Protein AF-A0A0Q4IMJ3-F1 (afdb_monomer_lite)

Structure (mmCIF, N/CA/C/O backbone):
data_AF-A0A0Q4IMJ3-F1
#
_entry.id   AF-A0A0Q4IMJ3-F1
#
loop_
_atom_site.group_PDB
_atom_site.id
_atom_site.type_symbol
_atom_site.label_atom_id
_atom_site.label_alt_id
_atom_site.label_comp_id
_atom_site.label_asym_id
_atom_site.label_entity_id
_atom_site.label_seq_id
_atom_site.pdbx_PDB_ins_code
_atom_site.Cartn_x
_atom_site.Cartn_y
_atom_site.Cartn_z
_atom_site.occupancy
_atom_site.B_iso_or_equiv
_atom_site.auth_seq_id
_atom_site.auth_comp_id
_atom_site.auth_asym_id
_atom_site.auth_atom_id
_atom_site.pdbx_PDB_model_num
ATOM 1 N N . MET A 1 1 ? 8.889 30.774 -12.358 1.00 35.78 1 MET A N 1
ATOM 2 C CA . MET A 1 1 ? 7.560 30.181 -12.099 1.00 35.78 1 MET A CA 1
ATOM 3 C C . MET A 1 1 ? 7.497 28.875 -12.867 1.00 35.78 1 MET A C 1
ATOM 5 O O . MET A 1 1 ? 7.663 28.915 -14.077 1.00 35.78 1 MET A O 1
ATOM 9 N N . ALA A 1 2 ? 7.415 27.732 -12.183 1.00 38.44 2 ALA A N 1
ATOM 10 C CA . ALA A 1 2 ? 7.380 26.433 -12.850 1.00 38.44 2 ALA A CA 1
ATOM 11 C C . ALA A 1 2 ? 5.972 26.192 -13.412 1.00 38.44 2 ALA A C 1
ATOM 13 O O . ALA A 1 2 ? 5.013 26.038 -12.660 1.00 38.44 2 ALA A O 1
ATOM 14 N N . THR A 1 3 ? 5.857 26.202 -14.737 1.00 47.12 3 THR A N 1
ATOM 15 C CA . THR A 1 3 ? 4.618 25.941 -15.475 1.00 47.12 3 THR A CA 1
ATOM 16 C C . THR A 1 3 ? 4.535 24.448 -15.780 1.00 47.12 3 THR A C 1
ATOM 18 O O . THR A 1 3 ? 4.746 24.021 -16.912 1.00 47.12 3 THR A O 1
ATOM 21 N N . HIS A 1 4 ? 4.269 23.633 -14.761 1.00 51.84 4 HIS A N 1
ATOM 22 C CA . HIS A 1 4 ? 3.878 22.241 -14.968 1.00 51.84 4 HIS A CA 1
ATOM 23 C C . HIS A 1 4 ? 2.401 22.113 -14.598 1.00 51.84 4 HIS A C 1
ATOM 25 O O . HIS A 1 4 ? 2.056 22.360 -13.441 1.00 51.84 4 HIS A O 1
ATOM 31 N N . PRO A 1 5 ? 1.506 21.778 -15.545 1.00 42.59 5 PRO A N 1
ATOM 32 C CA . PRO A 1 5 ? 0.136 21.469 -15.182 1.00 42.59 5 PRO A CA 1
ATOM 33 C C . PRO A 1 5 ? 0.173 20.241 -14.273 1.00 42.59 5 PRO A C 1
ATOM 35 O O . PRO A 1 5 ? 0.624 19.170 -14.677 1.00 42.59 5 PRO A O 1
ATOM 38 N N . ILE A 1 6 ? -0.276 20.412 -13.030 1.00 50.56 6 ILE A N 1
ATOM 39 C CA . ILE A 1 6 ? -0.593 19.302 -12.138 1.00 50.56 6 ILE A CA 1
ATOM 40 C C . ILE A 1 6 ? -1.706 18.541 -12.853 1.00 50.56 6 ILE A C 1
ATOM 42 O O . ILE A 1 6 ? -2.846 19.003 -12.912 1.00 50.56 6 ILE A O 1
ATOM 46 N N . ASN A 1 7 ? -1.345 17.431 -13.497 1.00 46.69 7 ASN A N 1
ATOM 47 C CA . ASN A 1 7 ? -2.302 16.543 -14.135 1.00 46.69 7 ASN A CA 1
ATOM 48 C C . ASN A 1 7 ? -3.345 16.199 -13.066 1.00 46.69 7 ASN A C 1
ATOM 50 O O . ASN A 1 7 ? -2.962 15.711 -11.999 1.00 46.69 7 ASN A O 1
ATOM 54 N N . PRO A 1 8 ? -4.635 16.505 -13.272 1.00 47.34 8 PRO A N 1
ATOM 55 C CA . PRO A 1 8 ? -5.613 16.258 -12.237 1.00 47.34 8 PRO A CA 1
ATOM 56 C C . PRO A 1 8 ? -5.645 14.747 -12.015 1.00 47.34 8 PRO A C 1
ATOM 58 O O . PRO A 1 8 ? -5.778 13.984 -12.973 1.00 47.34 8 PRO A O 1
ATOM 61 N N . ILE A 1 9 ? -5.485 14.333 -10.758 1.00 55.72 9 ILE A N 1
ATOM 62 C CA . ILE A 1 9 ? -5.621 12.954 -10.280 1.00 55.72 9 ILE A CA 1
ATOM 63 C C . ILE A 1 9 ? -7.083 12.540 -10.526 1.00 55.72 9 ILE A C 1
ATOM 65 O O . ILE A 1 9 ? -7.930 12.564 -9.640 1.00 55.72 9 ILE A O 1
ATOM 69 N N . LYS A 1 10 ? -7.450 12.287 -11.783 1.00 57.31 10 LYS A N 1
ATOM 70 C CA . LYS A 1 10 ? -8.826 12.016 -12.203 1.00 57.31 10 LYS A CA 1
ATOM 71 C C . LYS A 1 10 ? -9.055 10.517 -12.148 1.00 57.31 10 LYS A C 1
ATOM 73 O O . LYS A 1 10 ? -8.984 9.853 -13.173 1.00 57.31 10 LYS A O 1
ATOM 78 N N . GLN A 1 11 ? -9.290 10.049 -10.922 1.00 70.94 11 GLN A N 1
ATOM 79 C CA . GLN A 1 11 ? -9.947 8.808 -10.475 1.00 70.94 11 GLN A CA 1
ATOM 80 C C . GLN A 1 11 ? -9.192 8.260 -9.263 1.00 70.94 11 GLN A C 1
ATOM 82 O O . GLN A 1 11 ? -8.481 7.263 -9.343 1.00 70.94 11 GLN A O 1
ATOM 87 N N . ALA A 1 12 ? -9.327 8.977 -8.151 1.00 83.50 12 ALA A N 1
ATOM 88 C CA . ALA A 1 12 ? -9.143 8.418 -6.823 1.00 83.50 12 ALA A CA 1
ATOM 89 C C . ALA A 1 12 ? -10.525 7.998 -6.310 1.00 83.50 12 ALA A C 1
ATOM 91 O O . ALA A 1 12 ? -11.516 8.696 -6.552 1.00 83.50 12 ALA A O 1
ATOM 92 N N . SER A 1 13 ? -10.625 6.855 -5.651 1.00 89.56 13 SER A N 1
ATOM 93 C CA . SER A 1 13 ? -11.861 6.410 -5.012 1.00 89.56 13 SER A CA 1
ATOM 94 C C . SER A 1 13 ? -11.533 5.801 -3.667 1.00 89.56 13 SER A C 1
ATOM 96 O O . SER A 1 13 ? -10.776 4.834 -3.580 1.00 89.56 13 SER A O 1
ATOM 98 N N . ASP A 1 14 ? -12.104 6.385 -2.622 1.00 92.19 14 ASP A N 1
ATOM 99 C CA . ASP A 1 14 ? -12.010 5.824 -1.286 1.00 92.19 14 ASP A CA 1
ATOM 100 C C . ASP A 1 14 ? -12.843 4.550 -1.219 1.00 92.19 14 ASP A C 1
ATOM 102 O O . ASP A 1 14 ? -13.992 4.509 -1.668 1.00 92.19 14 ASP A O 1
ATOM 106 N N . VAL A 1 15 ? -12.253 3.502 -0.656 1.00 92.56 15 VAL A N 1
ATOM 107 C CA . VAL A 1 15 ? -12.945 2.240 -0.421 1.00 92.56 15 VAL A CA 1
ATOM 108 C C . VAL A 1 15 ? -13.661 2.351 0.926 1.00 92.56 15 VAL A C 1
ATOM 110 O O . VAL A 1 15 ? -12.995 2.605 1.937 1.00 92.56 15 VAL A O 1
ATOM 113 N N . PRO A 1 16 ? -14.990 2.160 0.988 1.00 95.00 16 PRO A N 1
ATOM 114 C CA . PRO A 1 16 ? -15.724 2.126 2.250 1.00 95.00 16 PRO A CA 1
ATOM 115 C C . PRO A 1 16 ? -15.172 1.067 3.216 1.00 95.00 16 PRO A C 1
ATOM 117 O O . PRO A 1 16 ? -14.728 -0.000 2.793 1.00 95.00 16 PRO A O 1
ATOM 120 N N . LYS A 1 17 ? -15.189 1.355 4.525 1.00 92.44 17 LYS A N 1
ATOM 121 C CA . LYS A 1 17 ? -14.534 0.515 5.551 1.00 92.44 17 LYS A CA 1
ATOM 122 C C . LYS A 1 17 ? -15.073 -0.912 5.621 1.00 92.44 17 LYS A C 1
ATOM 124 O O . LYS A 1 17 ? -14.328 -1.843 5.904 1.00 92.44 17 LYS A O 1
ATOM 129 N N . ASP A 1 18 ? -16.364 -1.069 5.372 1.00 95.19 18 ASP A N 1
ATOM 130 C CA . ASP A 1 18 ? -17.083 -2.342 5.315 1.00 95.19 18 ASP A CA 1
ATOM 131 C C . ASP A 1 18 ? -16.714 -3.191 4.089 1.00 95.19 18 ASP A C 1
ATOM 133 O O . ASP A 1 18 ? -16.994 -4.386 4.064 1.00 95.19 18 ASP A O 1
ATOM 137 N N . GLN A 1 19 ? -16.047 -2.595 3.099 1.00 95.56 19 GLN A N 1
ATOM 138 C CA . GLN A 1 19 ? -15.607 -3.260 1.871 1.00 95.56 19 GLN A CA 1
ATOM 139 C C . GLN A 1 19 ? -14.108 -3.584 1.878 1.00 95.56 19 GLN A C 1
ATOM 141 O O . GLN A 1 19 ? -13.580 -4.110 0.897 1.00 95.56 19 GLN A O 1
ATOM 146 N N . TRP A 1 20 ? -13.394 -3.276 2.963 1.00 93.00 20 TRP A N 1
ATOM 147 C CA . TRP A 1 20 ? -11.972 -3.584 3.059 1.00 93.00 20 TRP A CA 1
ATOM 148 C C . TRP A 1 20 ? -11.743 -5.095 3.160 1.00 93.00 20 TRP A C 1
ATOM 150 O O . TRP A 1 20 ? -12.354 -5.755 4.004 1.00 93.00 20 TRP A O 1
ATOM 160 N N . PRO A 1 21 ? -10.808 -5.658 2.370 1.00 91.62 21 PRO A N 1
ATOM 161 C CA . PRO A 1 21 ? -10.361 -7.029 2.565 1.00 91.62 21 PRO A CA 1
ATOM 162 C C . PRO A 1 21 ? -9.897 -7.254 4.014 1.00 91.62 21 PRO A C 1
ATOM 164 O O . PRO A 1 21 ? -9.236 -6.369 4.568 1.00 91.62 21 PRO A O 1
ATOM 167 N N . PRO A 1 22 ? -10.146 -8.432 4.624 1.00 92.69 22 PRO A N 1
ATOM 168 C CA . PRO A 1 22 ? -9.800 -8.690 6.026 1.00 92.69 22 PRO A CA 1
ATOM 169 C C . PRO A 1 22 ? -8.339 -8.392 6.381 1.00 92.69 22 PRO A C 1
ATOM 171 O O . PRO A 1 22 ? -8.060 -7.868 7.456 1.00 92.69 22 PRO A O 1
ATOM 174 N N . ALA A 1 23 ? -7.411 -8.666 5.460 1.00 88.94 23 ALA A N 1
ATOM 175 C CA . ALA A 1 23 ? -5.992 -8.370 5.640 1.00 88.94 23 ALA A CA 1
ATOM 176 C C . ALA A 1 23 ? -5.716 -6.863 5.789 1.00 88.94 23 ALA A C 1
ATOM 178 O O . ALA A 1 23 ? -4.941 -6.467 6.653 1.00 88.94 23 ALA A O 1
ATOM 179 N N . ILE A 1 24 ? -6.387 -6.021 4.995 1.00 88.44 24 ILE A N 1
ATOM 180 C CA . ILE A 1 24 ? -6.258 -4.560 5.073 1.00 88.44 24 ILE A CA 1
ATOM 181 C C . ILE A 1 24 ? -6.994 -4.036 6.308 1.00 88.44 24 ILE A C 1
ATOM 183 O O . ILE A 1 24 ? -6.443 -3.233 7.056 1.00 88.44 24 ILE A O 1
ATOM 187 N N . ALA A 1 25 ? -8.205 -4.532 6.576 1.00 91.25 25 ALA A N 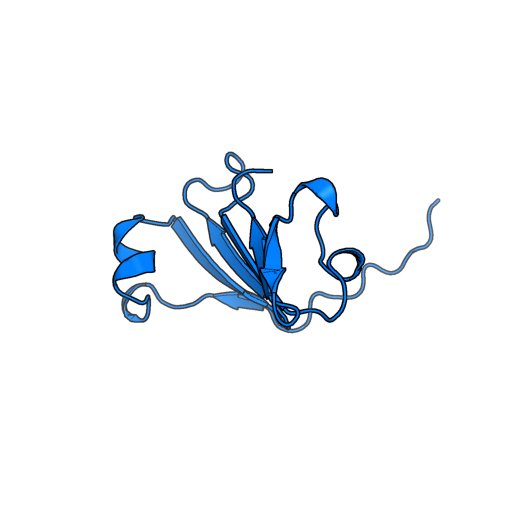1
ATOM 188 C CA . ALA A 1 25 ? -8.979 -4.149 7.755 1.00 91.25 25 ALA A CA 1
ATOM 189 C C . ALA A 1 25 ? -8.237 -4.458 9.071 1.00 91.25 25 ALA A C 1
ATOM 191 O O . ALA A 1 25 ? -8.294 -3.665 10.013 1.00 91.25 25 ALA A O 1
ATOM 192 N N . GLY A 1 26 ? -7.485 -5.565 9.121 1.00 89.69 26 GLY A N 1
ATOM 193 C CA . GLY A 1 26 ? -6.658 -5.954 10.267 1.00 89.69 26 GLY A CA 1
ATOM 194 C C . GLY A 1 26 ? -5.557 -4.948 10.621 1.00 89.69 26 GLY A C 1
ATOM 195 O O . GLY A 1 26 ? -5.203 -4.831 11.794 1.00 89.69 26 GLY A O 1
ATOM 196 N N . LEU A 1 27 ? -5.079 -4.161 9.647 1.00 85.12 27 LEU A N 1
ATOM 197 C CA . LEU A 1 27 ? -4.110 -3.078 9.869 1.00 85.12 27 LEU A CA 1
ATOM 198 C C . LEU A 1 27 ? -4.733 -1.849 10.549 1.00 85.12 27 LEU A C 1
ATOM 200 O O . LEU A 1 27 ? -4.008 -0.946 10.959 1.00 85.12 27 LEU A O 1
ATOM 204 N N . LYS A 1 28 ? -6.068 -1.806 10.668 1.00 90.12 28 LYS A N 1
ATOM 205 C CA . LYS A 1 28 ? -6.845 -0.664 11.173 1.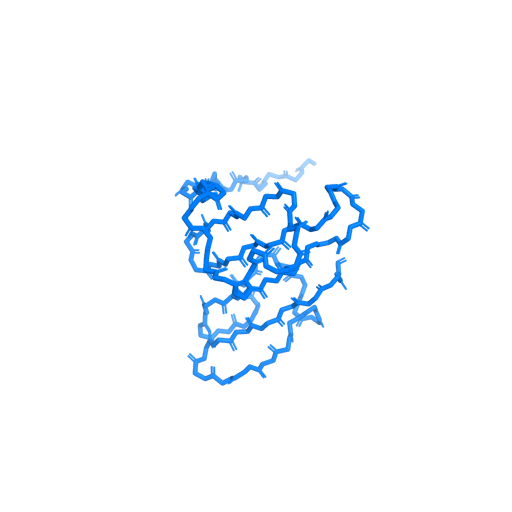00 90.12 28 LYS A CA 1
ATOM 206 C C . LYS A 1 28 ? -6.479 0.665 10.482 1.00 90.12 28 LYS A C 1
ATOM 208 O O . LYS A 1 28 ? -6.187 1.640 11.178 1.00 90.12 28 LYS A O 1
ATOM 213 N N . PRO A 1 29 ? -6.491 0.736 9.135 1.00 90.38 29 PRO A N 1
ATOM 214 C CA . PRO A 1 29 ? -6.151 1.966 8.448 1.00 90.38 29 PRO A CA 1
ATOM 215 C C . PRO A 1 29 ? -7.187 3.062 8.713 1.00 90.38 29 PRO A C 1
ATOM 217 O O . PRO A 1 29 ? -8.357 2.813 9.020 1.00 90.38 29 PRO A O 1
ATOM 220 N N . TYR A 1 30 ? -6.741 4.305 8.589 1.00 92.12 30 TYR A N 1
ATOM 221 C CA . TYR A 1 30 ? -7.588 5.482 8.635 1.00 92.12 30 TYR A CA 1
ATOM 222 C C . TYR A 1 30 ? -8.443 5.586 7.359 1.00 92.12 30 TYR A C 1
ATOM 224 O O . TYR A 1 30 ? -9.669 5.691 7.470 1.00 92.12 30 TYR A O 1
ATOM 232 N N . TYR A 1 31 ? -7.822 5.447 6.179 1.00 91.81 31 TYR A N 1
ATOM 233 C CA . TYR A 1 31 ? -8.496 5.288 4.883 1.00 91.81 31 TYR A CA 1
ATOM 234 C C . TYR A 1 31 ? -7.722 4.362 3.936 1.00 91.81 31 TYR A C 1
ATOM 236 O O . TYR A 1 31 ? -6.521 4.128 4.100 1.00 91.81 31 TYR A O 1
ATOM 244 N N . VAL A 1 32 ? -8.436 3.858 2.930 1.00 92.94 32 VAL A N 1
ATOM 245 C CA . VAL A 1 32 ? -7.885 3.122 1.790 1.00 92.94 32 VAL A CA 1
ATOM 246 C C . VAL A 1 32 ? -8.410 3.788 0.530 1.00 92.94 32 VAL A C 1
ATOM 248 O O . VAL A 1 32 ? -9.624 3.923 0.377 1.00 92.94 32 VAL A O 1
ATOM 251 N N . THR A 1 33 ? -7.513 4.172 -0.367 1.00 91.94 33 THR A N 1
ATOM 252 C CA . THR A 1 33 ? -7.852 4.875 -1.604 1.00 91.94 33 THR A CA 1
ATOM 253 C C . THR A 1 33 ? -7.273 4.114 -2.784 1.00 91.94 33 THR A C 1
ATOM 255 O O . THR A 1 33 ? -6.091 3.770 -2.804 1.00 91.94 33 THR A O 1
ATOM 258 N N . VAL A 1 34 ? -8.107 3.841 -3.781 1.00 90.31 34 VAL A N 1
ATOM 259 C CA . VAL A 1 34 ? -7.679 3.261 -5.054 1.00 90.31 34 VAL A CA 1
ATOM 260 C C . VAL A 1 34 ? -7.497 4.391 -6.052 1.00 90.31 34 VAL A C 1
ATOM 262 O O . VAL A 1 34 ? -8.409 5.185 -6.280 1.00 90.31 34 VAL A O 1
ATOM 265 N N . TYR A 1 35 ? -6.325 4.439 -6.666 1.00 86.62 35 TYR A N 1
ATOM 266 C CA . TYR A 1 35 ? -6.041 5.284 -7.813 1.00 86.62 35 TYR A CA 1
ATOM 267 C C . TYR A 1 35 ? -5.922 4.414 -9.060 1.00 86.62 35 TYR A C 1
ATOM 269 O O . TYR A 1 35 ? -5.760 3.191 -9.000 1.00 86.62 35 TYR A O 1
ATOM 277 N N . ARG A 1 36 ? -5.932 5.047 -10.232 1.00 83.44 36 ARG A N 1
ATOM 278 C CA . ARG A 1 36 ? -5.563 4.356 -11.466 1.00 83.44 36 ARG A CA 1
ATOM 279 C C . ARG A 1 36 ? -4.111 3.870 -11.372 1.00 83.44 36 ARG A C 1
ATOM 281 O O . ARG A 1 36 ? -3.185 4.660 -11.514 1.00 83.44 36 ARG A O 1
ATOM 288 N N . GLY A 1 37 ? -3.940 2.565 -11.174 1.00 85.38 37 GLY A N 1
ATOM 289 C CA . GLY A 1 37 ? -2.626 1.928 -11.088 1.00 85.38 37 GLY A CA 1
ATOM 290 C C . GLY A 1 37 ? -1.989 1.961 -9.700 1.00 85.38 37 GLY A C 1
ATOM 291 O O . GLY A 1 37 ? -0.804 1.667 -9.596 1.00 85.38 37 GLY A O 1
ATOM 292 N N . SER A 1 38 ? -2.722 2.274 -8.628 1.00 88.06 38 SER A N 1
ATOM 293 C CA . SER A 1 38 ? -2.211 2.061 -7.268 1.00 88.06 38 SER A CA 1
ATOM 294 C C . SER A 1 38 ? -3.313 1.913 -6.223 1.00 88.06 38 SER A C 1
ATOM 296 O O . SER A 1 38 ? -4.457 2.320 -6.420 1.00 88.06 38 SER A O 1
ATOM 298 N N . VAL A 1 39 ? -2.954 1.325 -5.087 1.00 91.44 39 VAL A N 1
ATOM 299 C CA . VAL A 1 39 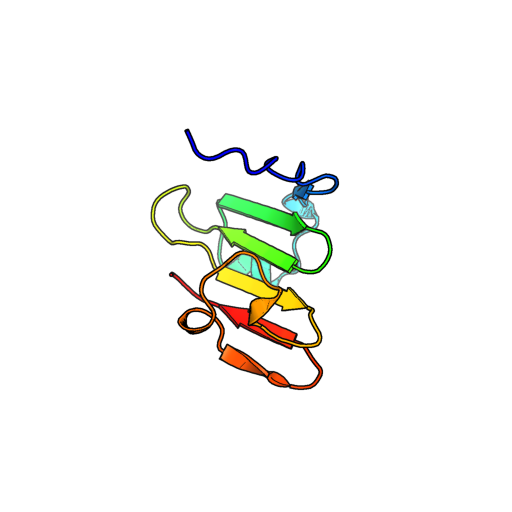? -3.769 1.269 -3.874 1.00 91.44 39 VAL A CA 1
ATOM 300 C C . VAL A 1 39 ? -2.953 1.879 -2.751 1.00 91.44 39 VAL A C 1
ATOM 302 O O . VAL A 1 39 ? -1.839 1.431 -2.498 1.00 91.44 39 VAL A O 1
ATOM 305 N N . GLN A 1 40 ? -3.515 2.868 -2.069 1.00 90.25 40 GLN A N 1
ATOM 306 C CA . GLN A 1 40 ? -2.914 3.509 -0.908 1.00 90.25 40 GLN A CA 1
ATOM 307 C C . GLN A 1 40 ? -3.695 3.126 0.349 1.00 90.25 40 GLN A C 1
ATOM 309 O O . GLN A 1 40 ? -4.922 3.197 0.381 1.00 90.25 40 GLN A O 1
ATOM 314 N N . ILE A 1 41 ? -2.977 2.719 1.386 1.00 91.44 41 ILE A N 1
ATOM 315 C CA . ILE A 1 41 ? -3.478 2.259 2.679 1.00 91.44 41 ILE A CA 1
ATOM 316 C C . ILE A 1 41 ? -2.813 3.134 3.739 1.00 91.44 41 ILE A C 1
ATOM 318 O O . ILE A 1 41 ? -1.634 2.972 4.041 1.00 91.44 41 ILE A O 1
ATOM 322 N N . VAL A 1 42 ? -3.551 4.073 4.319 1.00 89.31 42 VAL A N 1
ATOM 323 C CA . VAL A 1 42 ? -2.977 5.035 5.270 1.00 89.31 42 VAL A CA 1
ATOM 324 C C . VAL A 1 42 ? -3.387 4.662 6.679 1.00 89.31 42 VAL A C 1
ATOM 326 O O . VAL A 1 42 ? -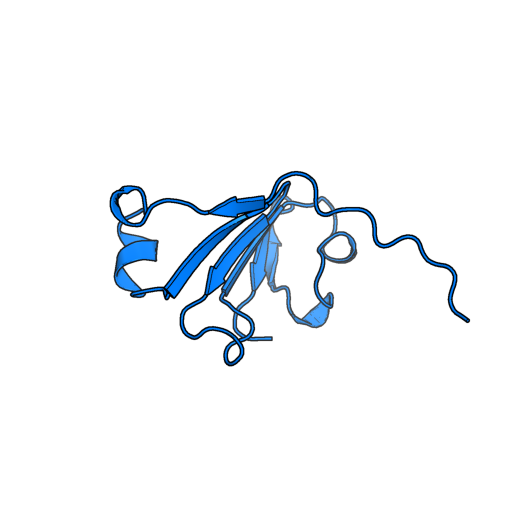4.579 4.623 6.977 1.00 89.31 42 VAL A O 1
ATOM 329 N N . THR A 1 43 ? -2.421 4.403 7.563 1.00 84.62 43 THR A N 1
ATOM 330 C CA . THR A 1 43 ? -2.696 4.051 8.967 1.00 84.62 43 THR A CA 1
ATOM 331 C C . THR A 1 43 ? -2.761 5.278 9.862 1.00 84.62 43 THR A C 1
ATOM 333 O O . THR A 1 43 ? -3.618 5.350 10.746 1.00 84.62 43 THR A O 1
ATOM 336 N N . LYS A 1 44 ? -1.929 6.289 9.586 1.00 83.31 44 LYS A N 1
ATOM 337 C CA . LYS A 1 44 ? -1.935 7.571 10.288 1.00 83.31 44 LYS A CA 1
ATOM 338 C C . LYS A 1 44 ? -1.873 8.725 9.283 1.00 83.31 44 LYS A C 1
ATOM 340 O O . LYS A 1 44 ? -0.818 8.963 8.695 1.00 83.31 44 LYS A O 1
ATOM 345 N N . PRO A 1 45 ? -2.966 9.487 9.111 1.00 78.00 45 PRO A N 1
ATOM 346 C CA . PRO A 1 45 ? -3.005 10.550 8.116 1.00 78.00 45 PRO A CA 1
ATOM 347 C C . PRO A 1 45 ? -1.881 11.559 8.372 1.00 78.00 45 PRO A C 1
ATOM 349 O O . PRO A 1 45 ? -1.660 11.947 9.516 1.00 78.00 45 PRO A O 1
ATOM 352 N N . PHE A 1 46 ? -1.188 11.974 7.308 1.00 73.31 46 PHE A N 1
ATOM 353 C CA . PHE A 1 46 ? -0.101 12.969 7.310 1.00 73.31 46 PHE A CA 1
ATOM 354 C C . PHE A 1 46 ? 1.211 12.575 8.010 1.00 73.31 46 PHE A C 1
ATOM 356 O O . PHE A 1 46 ? 2.110 13.409 8.075 1.00 73.31 46 PHE A O 1
ATOM 363 N N . PHE A 1 47 ? 1.350 11.352 8.535 1.00 70.25 47 PHE A N 1
ATOM 364 C CA . PHE A 1 47 ? 2.516 10.988 9.357 1.00 70.25 47 PHE A CA 1
ATOM 365 C C . PHE A 1 47 ? 3.282 9.748 8.901 1.00 70.25 47 PHE A C 1
ATOM 367 O O . PHE A 1 47 ? 4.436 9.609 9.295 1.00 70.25 47 PHE A O 1
ATOM 374 N N . ASP A 1 48 ? 2.671 8.838 8.144 1.00 66.88 48 ASP A N 1
ATOM 375 C CA . ASP A 1 48 ? 3.265 7.528 7.857 1.00 66.88 48 ASP A CA 1
ATOM 376 C C . ASP A 1 48 ? 3.630 7.303 6.387 1.00 66.88 48 ASP A C 1
ATOM 378 O O . ASP A 1 48 ? 4.043 6.202 6.071 1.00 66.88 48 ASP A O 1
ATOM 382 N N . GLY A 1 49 ? 3.434 8.269 5.481 1.00 73.56 49 GLY A N 1
ATOM 383 C CA . GLY A 1 49 ? 3.640 8.052 4.036 1.00 73.56 49 GLY A CA 1
ATOM 384 C C . GLY A 1 49 ? 2.670 7.043 3.395 1.00 73.56 49 GLY A C 1
ATOM 385 O O . GLY A 1 49 ? 2.600 6.904 2.173 1.00 73.56 49 GLY A O 1
ATOM 386 N N . GLY A 1 50 ? 1.850 6.384 4.215 1.00 84.19 50 GLY A N 1
ATOM 387 C CA . GLY A 1 50 ? 1.037 5.240 3.855 1.00 84.19 50 GLY A CA 1
ATOM 388 C C . GLY A 1 50 ? 1.837 3.980 3.530 1.00 84.19 50 GLY A C 1
ATOM 389 O O . GLY A 1 50 ? 3.054 3.955 3.374 1.00 84.19 50 GLY A O 1
ATOM 390 N N . TRP A 1 51 ? 1.081 2.908 3.394 1.00 88.81 51 TRP A N 1
ATOM 391 C CA . TRP A 1 51 ? 1.475 1.664 2.757 1.00 88.81 51 TRP A CA 1
ATOM 392 C C . TRP A 1 51 ? 0.738 1.569 1.431 1.00 88.81 51 TRP A C 1
ATOM 394 O O . TRP A 1 51 ? -0.315 2.190 1.267 1.00 88.81 51 TRP A O 1
ATOM 404 N N . GLY A 1 52 ? 1.212 0.764 0.494 1.00 90.81 52 GLY A N 1
ATOM 405 C CA . GLY A 1 52 ? 0.464 0.643 -0.744 1.00 90.81 52 GLY A CA 1
ATOM 406 C C . GLY A 1 52 ? 1.116 -0.182 -1.823 1.00 90.81 52 GLY A C 1
ATOM 407 O O . GLY A 1 52 ? 2.274 -0.584 -1.740 1.00 90.81 52 GLY A O 1
ATOM 408 N N . TYR A 1 53 ? 0.327 -0.409 -2.863 1.00 92.88 53 TYR A N 1
ATOM 409 C CA . TYR A 1 53 ? 0.727 -1.144 -4.048 1.00 92.88 53 TYR A CA 1
ATOM 410 C C . TYR A 1 53 ? 0.654 -0.243 -5.270 1.00 92.88 53 TYR A C 1
ATOM 412 O O . TYR A 1 53 ? -0.284 0.539 -5.408 1.00 92.88 53 TYR A O 1
ATOM 420 N N . GLY A 1 54 ? 1.621 -0.369 -6.168 1.00 92.62 54 GLY A N 1
ATOM 421 C CA . GLY A 1 54 ? 1.654 0.303 -7.460 1.00 92.62 54 GLY A CA 1
ATOM 422 C C . GLY A 1 54 ? 1.685 -0.719 -8.588 1.00 92.62 54 GLY A C 1
ATOM 423 O O . GLY A 1 54 ? 2.342 -1.748 -8.474 1.00 92.62 54 GLY A O 1
ATOM 424 N N . PHE A 1 55 ? 0.984 -0.427 -9.677 1.00 93.25 55 PHE A N 1
ATOM 425 C CA . PHE A 1 55 ? 0.882 -1.267 -10.863 1.00 93.25 55 PHE A CA 1
ATOM 426 C C . PHE A 1 55 ? 1.375 -0.464 -12.062 1.00 93.25 55 PHE A C 1
ATOM 428 O O . PHE A 1 55 ? 0.691 0.443 -12.546 1.00 93.25 55 PHE A O 1
ATOM 435 N N . ALA A 1 56 ? 2.575 -0.774 -12.534 1.00 91.25 56 ALA A N 1
ATOM 436 C CA . ALA A 1 56 ? 3.171 -0.122 -13.689 1.00 91.25 56 ALA A CA 1
ATOM 437 C C . ALA A 1 56 ? 4.231 -1.028 -14.330 1.00 91.25 56 ALA A C 1
ATOM 439 O O . ALA A 1 56 ? 4.842 -1.831 -13.642 1.00 91.25 56 ALA A O 1
ATOM 440 N N . PRO A 1 57 ? 4.551 -0.865 -15.623 1.00 91.06 57 PRO A N 1
ATOM 441 C CA . PRO A 1 57 ? 5.707 -1.546 -16.212 1.00 91.06 57 PRO A CA 1
ATOM 442 C C . PRO A 1 57 ? 7.050 -1.136 -15.581 1.00 91.06 57 PRO A C 1
ATOM 444 O O . PRO A 1 57 ? 8.034 -1.855 -15.701 1.00 91.06 57 PRO A O 1
ATOM 447 N N . ASP A 1 58 ? 7.103 0.039 -14.946 1.00 90.06 58 ASP A N 1
ATOM 448 C CA . ASP A 1 58 ? 8.297 0.609 -14.324 1.00 90.06 58 ASP A CA 1
ATOM 449 C C . ASP A 1 58 ? 7.889 1.465 -13.118 1.00 90.06 58 ASP A C 1
ATOM 451 O O . ASP A 1 58 ? 7.005 2.321 -13.237 1.00 90.06 58 ASP A O 1
ATOM 455 N N . LYS A 1 59 ? 8.552 1.273 -11.972 1.00 89.00 59 LYS A N 1
ATOM 456 C CA . LYS A 1 59 ? 8.287 2.015 -10.729 1.00 89.00 59 LYS A CA 1
ATOM 457 C C . LYS A 1 59 ? 8.466 3.528 -10.843 1.00 89.00 59 LYS A C 1
ATOM 459 O O . LYS A 1 59 ? 7.864 4.266 -10.073 1.00 89.00 59 LYS A O 1
ATOM 464 N N . ARG A 1 60 ? 9.240 4.014 -11.818 1.00 89.56 60 ARG A N 1
ATOM 465 C CA . ARG A 1 60 ? 9.401 5.453 -12.104 1.00 89.56 60 ARG A CA 1
ATOM 466 C C . ARG A 1 60 ? 8.121 6.111 -12.617 1.00 89.56 60 ARG A C 1
ATOM 468 O O . ARG A 1 60 ? 8.018 7.331 -12.596 1.00 89.56 60 ARG A O 1
ATOM 475 N N . ASN A 1 61 ? 7.159 5.312 -13.075 1.00 87.75 61 ASN A N 1
ATOM 476 C CA . ASN A 1 61 ? 5.845 5.793 -13.499 1.00 87.75 61 ASN A CA 1
ATOM 477 C C . ASN A 1 61 ? 4.852 5.902 -12.331 1.00 87.75 61 ASN A C 1
ATOM 479 O O . ASN A 1 61 ? 3.708 6.308 -12.539 1.00 87.75 61 ASN A O 1
ATOM 483 N N . LEU A 1 62 ? 5.260 5.514 -11.121 1.00 84.00 62 LEU A N 1
ATOM 484 C CA . LEU A 1 62 ? 4.455 5.640 -9.913 1.00 84.00 62 LEU A CA 1
ATOM 485 C C . LEU A 1 62 ? 4.698 7.015 -9.274 1.00 84.00 62 LEU A C 1
ATOM 487 O O . LEU A 1 62 ? 5.772 7.593 -9.396 1.00 84.00 62 LEU A O 1
ATOM 491 N N . GLY A 1 63 ? 3.693 7.556 -8.584 1.00 79.38 63 GLY A N 1
ATOM 492 C CA . GLY A 1 63 ? 3.706 8.933 -8.064 1.00 79.38 63 GLY A CA 1
ATOM 493 C C . GLY A 1 63 ? 4.645 9.210 -6.879 1.00 79.38 63 GLY A C 1
ATOM 494 O O . GLY A 1 63 ? 4.611 10.314 -6.343 1.00 79.38 63 GLY A O 1
ATOM 495 N N . MET A 1 64 ? 5.455 8.235 -6.456 1.00 82.38 64 MET A N 1
ATOM 496 C CA . MET A 1 64 ? 6.443 8.363 -5.375 1.00 82.38 64 MET A CA 1
ATOM 497 C C . MET A 1 64 ? 7.856 8.151 -5.917 1.00 82.38 64 MET A C 1
ATOM 499 O O . MET A 1 64 ? 8.038 7.634 -7.020 1.00 82.38 64 MET A O 1
ATOM 503 N N . LEU A 1 65 ? 8.862 8.515 -5.121 1.00 87.69 65 LEU A N 1
ATOM 504 C CA . LEU A 1 65 ? 10.256 8.293 -5.481 1.00 87.69 65 LEU A CA 1
ATOM 505 C C . LEU A 1 65 ? 10.535 6.795 -5.736 1.00 87.69 65 LEU A C 1
ATOM 507 O O . LEU A 1 65 ? 10.046 5.949 -4.979 1.00 87.69 65 LEU A O 1
ATOM 511 N N . PRO A 1 66 ? 11.323 6.433 -6.768 1.00 90.12 66 PRO A N 1
ATOM 512 C CA . PRO A 1 66 ? 11.610 5.036 -7.103 1.00 90.12 66 PRO A CA 1
ATOM 513 C C . PRO A 1 66 ? 12.221 4.219 -5.957 1.00 90.12 66 PRO A C 1
ATOM 515 O O . PRO A 1 66 ? 12.099 2.992 -5.953 1.00 90.12 66 PRO A O 1
ATOM 518 N N . GLU A 1 67 ? 12.891 4.861 -5.002 1.00 90.81 67 GLU A N 1
ATOM 519 C CA . GLU A 1 67 ? 13.526 4.203 -3.854 1.00 90.81 67 GLU A CA 1
ATOM 520 C C . GLU A 1 67 ? 12.510 3.746 -2.799 1.00 90.81 67 GLU A C 1
ATOM 522 O O . GLU A 1 67 ? 12.794 2.817 -2.048 1.00 90.81 67 GLU A O 1
ATOM 527 N N . CYS A 1 68 ? 11.311 4.339 -2.780 1.00 89.62 68 CYS A N 1
ATOM 528 C CA . CYS A 1 68 ? 10.224 3.931 -1.889 1.00 89.62 68 CYS A CA 1
ATOM 529 C C . CYS A 1 68 ? 9.590 2.592 -2.304 1.00 89.62 68 CYS A C 1
ATOM 531 O O . CYS A 1 68 ? 8.894 1.961 -1.512 1.00 89.62 68 CYS A O 1
ATOM 533 N N . TRP A 1 69 ? 9.807 2.160 -3.550 1.00 91.38 69 TRP A N 1
ATOM 534 C CA . TRP A 1 69 ? 9.164 0.985 -4.126 1.00 91.38 69 TRP A CA 1
ATOM 535 C C . TRP A 1 69 ? 10.069 -0.243 -4.088 1.00 91.38 69 TRP A C 1
ATOM 537 O O . TRP A 1 69 ? 11.150 -0.273 -4.689 1.00 91.38 69 TRP A O 1
ATOM 547 N N . SER A 1 70 ? 9.558 -1.287 -3.448 1.00 93.94 70 SER A N 1
ATOM 548 C CA . SER A 1 70 ? 10.054 -2.656 -3.537 1.00 93.94 70 SER A CA 1
ATOM 549 C C . SER A 1 70 ? 9.364 -3.376 -4.693 1.00 93.94 70 SER A C 1
ATOM 551 O O . SER A 1 70 ? 8.141 -3.328 -4.818 1.00 93.94 70 SER A O 1
ATOM 553 N N . ASP A 1 71 ? 10.149 -4.027 -5.546 1.00 94.50 71 ASP A N 1
ATOM 554 C CA . ASP A 1 71 ? 9.650 -4.802 -6.682 1.00 94.50 71 ASP A CA 1
ATOM 555 C C . ASP A 1 71 ? 9.113 -6.157 -6.205 1.00 94.50 71 ASP A C 1
ATOM 557 O O . ASP A 1 71 ? 9.804 -6.880 -5.483 1.00 94.50 71 ASP A O 1
ATOM 561 N N . LEU A 1 72 ? 7.875 -6.477 -6.585 1.00 92.94 72 LEU A N 1
ATOM 562 C CA . LEU A 1 72 ? 7.233 -7.765 -6.320 1.00 92.94 72 LEU A CA 1
ATOM 563 C C . LEU A 1 72 ? 7.110 -8.634 -7.586 1.00 92.94 72 LEU A C 1
ATOM 565 O O . LEU A 1 72 ? 6.602 -9.751 -7.501 1.00 92.94 72 LEU A O 1
ATOM 569 N N . GLY A 1 73 ? 7.596 -8.156 -8.736 1.00 91.88 73 GLY A N 1
ATOM 570 C CA . GLY A 1 73 ? 7.504 -8.807 -10.040 1.00 91.88 73 GLY A CA 1
ATOM 571 C C . GLY A 1 73 ? 6.263 -8.398 -10.837 1.00 91.88 73 GLY A C 1
ATOM 572 O O . GLY A 1 73 ? 5.324 -7.812 -10.313 1.00 91.88 73 GLY A O 1
ATOM 573 N N . GLU A 1 74 ? 6.264 -8.700 -12.140 1.00 92.19 74 GLU A N 1
ATOM 574 C CA . GLU A 1 74 ? 5.101 -8.527 -13.038 1.00 92.19 74 GLU A CA 1
ATOM 575 C C . GLU A 1 74 ? 4.514 -7.100 -13.079 1.00 92.19 74 GLU A C 1
ATOM 577 O O . GLU A 1 74 ? 3.331 -6.893 -13.349 1.00 92.19 74 GLU A O 1
ATOM 582 N N . GLY A 1 75 ? 5.350 -6.089 -12.829 1.00 92.38 75 GLY A N 1
ATOM 583 C CA . GLY A 1 75 ? 4.914 -4.693 -12.768 1.00 92.38 75 GLY A CA 1
ATOM 584 C C . GLY A 1 75 ? 4.111 -4.345 -11.511 1.00 92.38 75 GLY A C 1
ATOM 585 O O . GLY A 1 75 ? 3.443 -3.309 -11.479 1.00 92.38 75 GLY A O 1
ATOM 586 N N . LEU A 1 76 ? 4.164 -5.195 -10.485 1.00 94.62 76 LEU A N 1
ATOM 587 C CA . LEU A 1 76 ? 3.630 -4.943 -9.156 1.00 94.62 76 LEU A CA 1
ATOM 588 C C . LEU A 1 76 ? 4.745 -4.456 -8.231 1.00 94.62 76 LEU A C 1
ATOM 590 O O . LEU A 1 76 ? 5.789 -5.088 -8.079 1.00 94.62 76 LEU A O 1
ATOM 594 N N . PHE A 1 77 ? 4.481 -3.351 -7.550 1.00 94.62 77 PHE A N 1
ATOM 595 C CA . PHE A 1 77 ? 5.385 -2.761 -6.577 1.00 94.62 77 PHE A CA 1
ATOM 596 C C . PHE A 1 77 ? 4.669 -2.575 -5.252 1.00 94.62 77 PHE A C 1
ATOM 598 O O . PHE A 1 77 ? 3.474 -2.289 -5.214 1.00 94.62 77 PHE A O 1
ATOM 605 N N . TRP A 1 78 ? 5.413 -2.698 -4.165 1.00 93.06 78 TRP A N 1
ATOM 606 C CA . TRP A 1 78 ? 4.950 -2.421 -2.813 1.00 93.06 78 TRP A CA 1
ATOM 607 C C . TRP A 1 78 ? 5.774 -1.302 -2.200 1.00 93.06 78 TRP A C 1
ATOM 609 O O . TRP A 1 78 ? 6.988 -1.245 -2.397 1.00 93.06 78 TRP A O 1
ATOM 619 N N . HIS A 1 79 ? 5.130 -0.447 -1.420 1.00 90.44 79 HIS A N 1
ATOM 620 C CA . HIS A 1 79 ? 5.816 0.491 -0.550 1.00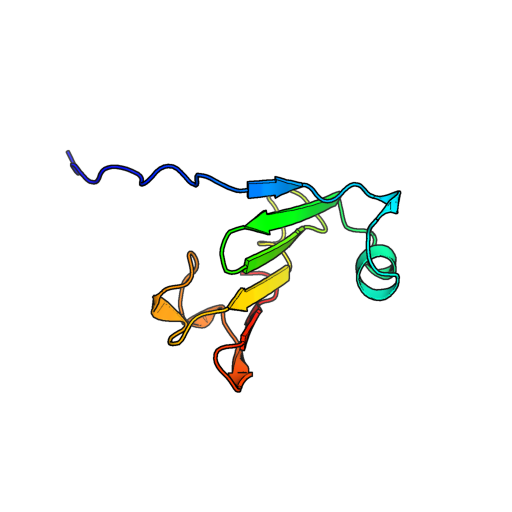 90.44 79 HIS A CA 1
ATOM 621 C C . HIS A 1 79 ? 5.258 0.407 0.868 1.00 90.44 79 HIS A C 1
ATOM 623 O O . HIS A 1 79 ? 4.073 0.143 1.091 1.00 90.44 79 HIS A O 1
ATOM 629 N N . GLY A 1 80 ? 6.141 0.650 1.828 1.00 87.12 80 GLY A N 1
ATOM 630 C CA . GLY A 1 80 ? 5.747 1.043 3.170 1.00 87.12 80 GLY A CA 1
ATOM 631 C C . GLY A 1 80 ? 5.920 2.544 3.373 1.00 87.12 80 GLY A C 1
ATOM 632 O O . GLY A 1 80 ? 6.016 3.283 2.387 1.00 87.12 80 GLY A O 1
ATOM 633 N N . PRO A 1 81 ? 6.005 2.972 4.642 1.00 81.69 81 PRO A N 1
ATOM 634 C CA . PRO A 1 81 ? 6.265 4.351 4.996 1.00 81.69 81 PRO A CA 1
ATOM 635 C C . PRO A 1 81 ? 7.495 4.919 4.293 1.00 81.69 81 PRO A C 1
ATOM 637 O O . PRO A 1 81 ? 8.616 4.445 4.496 1.00 81.69 81 PRO A O 1
ATOM 640 N N . CYS A 1 82 ? 7.235 5.928 3.468 1.00 73.81 82 CYS A N 1
ATOM 641 C CA . CYS A 1 82 ? 8.164 6.769 2.730 1.00 73.81 82 CYS A CA 1
ATOM 642 C C . CYS A 1 82 ? 7.466 8.137 2.577 1.00 73.81 82 CYS A C 1
ATOM 644 O O . CYS A 1 82 ? 8.111 9.160 2.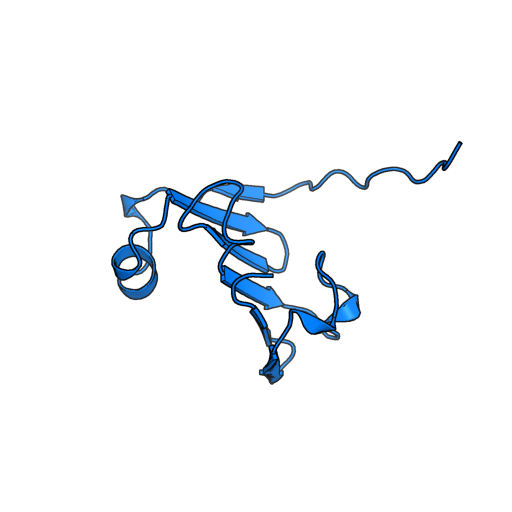863 1.00 73.81 82 CYS A O 1
#

Secondary structure (DSSP, 8-state):
-----------EEEPPGGGS-HHHHHT--SEEEEETTEEEEESSTTTS--EEEEESSSGGGSSS-GGGPEEEETTEEEE---

Foldseek 3Di:
DDPDPPPPQPDKDKDDLVRDDPVLVVLVFPTWIDGDFKIFTHRDPPPFQTKIKGADPACVPDPDDSVQWDDPDPRITIGTGD

Radius of gyration: 13.56 Å; chains: 1; bounding box: 31×39×27 Å

Sequence (82 aa):
MATHPINPIKQASDVPKDQWPPAIAGLKPYYVTVYRGSVQIVTKPFFDGGWGYGFAPDKRNLGMLPECWSDLGEGLFWHGPC

pLDDT: mean 83.25, std 14.81, range [35.78, 95.56]